Protein AF-A0A9E5WPV8-F1 (afdb_monomer_lite)

Secondary structure (DSSP, 8-state):
---HHHHHHHHH------S--HHHHHHHHHHHHHHHHHHHTTGGG----SHHHHHHTGGGT-TTTTTS-TTGGGT--THHHHHHHHHHHHH-S-HHHHHHHHHHHHHHHHHHHHHHHHHHH-GGG-

Foldseek 3Di:
DPDPVVVVVVVVPPPCPVDDDPVLVVVLVVQLVVQLCVVVVVLVVDAQDDPLLCQLQQLVPCVVVVSHDVPSVVRDDVPSSVCLVVLCVVPNPDSCSSCVVVSVVVSVVSVVVQVVLCVPPNSVRD

Sequence (126 aa):
MPNRNAEAVSRLDHPDSRIPSRLEVALWVAVFVVGVGLRCARAQRVAVEHFDEGVYVSNLWFAEEGYRYPDAHFYAPPFFPWLNEWVIVLFGPTRWACMSVSLAAGSATILLMGWVARKWFGPEAG

Structure (mmCIF, N/CA/C/O backbone):
data_AF-A0A9E5WPV8-F1
#
_entry.id   AF-A0A9E5WPV8-F1
#
loop_
_atom_site.group_PDB
_atom_site.id
_atom_site.type_symbol
_atom_site.label_atom_id
_atom_site.label_alt_id
_atom_site.label_comp_id
_atom_site.label_asym_id
_atom_site.label_entity_id
_atom_site.label_seq_id
_atom_site.pdbx_PDB_ins_code
_atom_site.Cartn_x
_atom_site.Cartn_y
_atom_site.Cartn_z
_atom_site.occupancy
_atom_site.B_iso_or_equiv
_atom_site.auth_seq_id
_atom_site.auth_comp_id
_atom_site.auth_asym_id
_atom_site.auth_atom_id
_atom_site.pdbx_PDB_model_num
ATOM 1 N N . MET A 1 1 ? -47.801 -0.998 30.342 1.00 57.91 1 MET A N 1
ATOM 2 C CA . MET A 1 1 ? -46.859 -2.095 30.029 1.00 57.91 1 MET A CA 1
ATOM 3 C C . MET A 1 1 ? -45.677 -1.491 29.286 1.00 57.91 1 MET A C 1
ATOM 5 O O . MET A 1 1 ? -45.940 -0.772 28.326 1.00 57.91 1 MET A O 1
ATOM 9 N N . PRO A 1 2 ? -44.424 -1.680 29.732 1.00 54.19 2 PRO A N 1
ATOM 10 C CA . PRO A 1 2 ? -43.262 -1.143 29.029 1.00 54.19 2 PRO A CA 1
ATOM 11 C C . PRO A 1 2 ? -43.171 -1.769 27.635 1.00 54.19 2 PRO A C 1
ATOM 13 O O . PRO A 1 2 ? -43.323 -2.981 27.474 1.00 54.19 2 PRO A O 1
ATOM 16 N N . ASN A 1 3 ? -42.993 -0.929 26.620 1.00 64.88 3 ASN A N 1
ATOM 17 C CA . ASN A 1 3 ? -42.926 -1.339 25.226 1.00 64.88 3 ASN A CA 1
ATOM 18 C C . ASN A 1 3 ? -41.617 -2.110 24.985 1.00 64.88 3 ASN A C 1
ATOM 20 O O . ASN A 1 3 ? -40.557 -1.498 24.888 1.00 64.88 3 ASN A O 1
ATOM 24 N N . ARG A 1 4 ? -41.689 -3.443 24.864 1.00 63.50 4 ARG A N 1
ATOM 25 C CA . ARG A 1 4 ? -40.545 -4.324 24.542 1.00 63.50 4 ARG A CA 1
ATOM 26 C C . ARG A 1 4 ? -39.760 -3.881 23.300 1.00 63.50 4 ARG A C 1
ATOM 28 O O . ARG A 1 4 ? -38.569 -4.156 23.206 1.00 63.50 4 ARG A O 1
ATOM 35 N N . ASN A 1 5 ? -40.397 -3.159 22.378 1.00 60.66 5 ASN A N 1
ATOM 36 C CA . ASN A 1 5 ? -39.732 -2.651 21.181 1.00 60.66 5 ASN A CA 1
ATOM 37 C C . ASN A 1 5 ? -38.783 -1.482 21.499 1.00 60.66 5 ASN A C 1
ATOM 39 O O . ASN A 1 5 ? -37.793 -1.306 20.800 1.00 60.66 5 ASN A O 1
ATOM 43 N N . ALA A 1 6 ? -39.029 -0.718 22.569 1.00 57.22 6 ALA A N 1
ATOM 44 C CA . ALA A 1 6 ? -38.150 0.375 22.987 1.00 57.22 6 ALA A CA 1
ATOM 45 C C . ALA A 1 6 ? -36.832 -0.138 23.594 1.00 57.22 6 ALA A C 1
ATOM 47 O O . ALA A 1 6 ? -35.780 0.435 23.333 1.00 57.22 6 ALA A O 1
ATOM 48 N N . GLU A 1 7 ? -36.863 -1.253 24.333 1.00 53.34 7 GLU A N 1
ATOM 49 C CA . GLU A 1 7 ? -35.649 -1.897 24.864 1.00 53.34 7 GLU A CA 1
ATOM 50 C C . GLU A 1 7 ? -34.811 -2.571 23.768 1.00 53.34 7 GLU A C 1
ATOM 52 O O . GLU A 1 7 ? -33.587 -2.619 23.864 1.00 53.34 7 GLU A O 1
ATOM 57 N N . ALA A 1 8 ? -35.448 -3.087 22.711 1.00 56.19 8 ALA A N 1
ATOM 58 C CA . ALA A 1 8 ? -34.733 -3.638 21.560 1.00 56.19 8 ALA A CA 1
ATOM 59 C C . ALA A 1 8 ? -34.018 -2.537 20.758 1.00 56.19 8 ALA A C 1
ATOM 61 O O . ALA A 1 8 ? -32.873 -2.723 20.354 1.00 56.19 8 ALA A O 1
ATOM 62 N N . VAL A 1 9 ? -34.659 -1.375 20.589 1.00 55.50 9 VAL A N 1
ATOM 63 C CA . VAL A 1 9 ? -34.059 -0.204 19.928 1.00 55.50 9 VAL A CA 1
ATOM 64 C C . VAL A 1 9 ? -32.952 0.414 20.789 1.00 55.50 9 VAL A C 1
ATOM 66 O O . VAL A 1 9 ? -31.899 0.746 20.257 1.00 55.50 9 VAL A O 1
ATOM 69 N N . SER A 1 10 ? -33.105 0.467 22.118 1.00 54.03 10 SER A N 1
ATOM 70 C CA . SER A 1 10 ? -32.054 0.999 23.002 1.00 54.03 10 SER A CA 1
ATOM 71 C C . SER A 1 10 ? -30.817 0.097 23.109 1.00 54.03 10 SER A C 1
ATOM 73 O O . SER A 1 10 ? -29.768 0.563 23.536 1.00 54.03 10 SER A O 1
ATOM 75 N N . ARG A 1 11 ? -30.918 -1.195 22.761 1.00 51.50 11 ARG A N 1
ATOM 76 C CA . ARG A 1 11 ? -29.761 -2.108 22.666 1.00 51.50 11 ARG A CA 1
ATOM 77 C C . ARG A 1 11 ? -28.996 -1.971 21.350 1.00 51.50 11 ARG A C 1
ATOM 79 O O . ARG A 1 11 ? -27.849 -2.401 21.290 1.00 51.50 11 ARG A O 1
ATOM 86 N N . LEU A 1 12 ? -29.624 -1.401 20.318 1.00 54.28 12 LEU A N 1
ATOM 87 C CA . LEU A 1 12 ? -28.972 -1.070 19.047 1.00 54.28 12 LEU A CA 1
ATOM 88 C C . LEU A 1 12 ? -28.224 0.269 19.116 1.00 54.28 12 LEU A C 1
ATOM 90 O O . LEU A 1 12 ? -27.295 0.476 18.340 1.00 54.28 12 LEU A O 1
ATOM 94 N N . ASP A 1 13 ? -28.556 1.125 20.086 1.00 49.56 13 ASP A N 1
ATOM 95 C CA . ASP A 1 13 ? -27.712 2.244 20.518 1.00 49.56 13 ASP A CA 1
ATOM 96 C C . ASP A 1 13 ? -26.536 1.703 21.345 1.00 49.56 13 ASP A C 1
ATOM 98 O O . ASP A 1 13 ? -26.434 1.883 22.561 1.00 49.56 13 ASP A O 1
ATOM 102 N N . HIS A 1 14 ? -25.621 0.987 20.688 1.00 55.84 14 HIS A N 1
ATOM 103 C CA . HIS A 1 14 ? -24.306 0.774 21.273 1.00 55.84 14 HIS A CA 1
ATOM 104 C C . HIS A 1 14 ? -23.677 2.166 21.425 1.00 55.84 14 HIS A C 1
ATOM 106 O O . HIS A 1 14 ? -23.609 2.878 20.422 1.00 55.84 14 HIS A O 1
ATOM 112 N N . PRO A 1 15 ? -23.290 2.606 22.640 1.00 51.66 15 PRO A N 1
ATOM 113 C CA . PRO A 1 15 ? -22.801 3.957 22.859 1.00 51.66 15 PRO A CA 1
ATOM 114 C C . PRO A 1 15 ? -21.617 4.202 21.931 1.00 51.66 15 PRO A C 1
ATOM 116 O O . PRO A 1 15 ? -20.528 3.649 22.089 1.00 51.66 15 PRO A O 1
ATOM 119 N N . ASP A 1 16 ? -21.908 5.009 20.920 1.00 58.59 16 ASP A N 1
ATOM 120 C CA . ASP A 1 16 ? -21.050 5.398 19.823 1.00 58.59 16 ASP A CA 1
ATOM 121 C C . ASP A 1 16 ? -19.882 6.188 20.423 1.00 58.59 16 ASP A C 1
ATOM 123 O O . ASP A 1 16 ? -19.916 7.416 20.544 1.00 58.59 16 ASP A O 1
ATOM 127 N N . SER A 1 17 ? -18.831 5.487 20.860 1.00 60.97 17 SER A N 1
ATOM 128 C CA . SER A 1 17 ? -17.532 6.115 21.065 1.00 60.97 17 SER A CA 1
ATOM 129 C C . SER A 1 17 ? -17.021 6.488 19.678 1.00 60.97 17 SER A C 1
ATOM 131 O O . SER A 1 17 ? -16.245 5.784 19.036 1.00 60.97 17 SER A O 1
ATOM 133 N N . ARG A 1 18 ? -17.503 7.624 19.164 1.00 70.44 18 ARG A N 1
ATOM 134 C CA . ARG A 1 18 ? -17.111 8.159 17.850 1.00 70.44 18 ARG A CA 1
ATOM 135 C C . ARG A 1 18 ? -15.594 8.282 17.710 1.00 70.44 18 ARG A C 1
ATOM 137 O O . ARG A 1 18 ? -15.081 8.295 16.595 1.00 70.44 18 ARG A O 1
ATOM 144 N N . ILE A 1 19 ? -14.901 8.368 18.845 1.00 81.88 19 ILE A N 1
ATOM 145 C CA . ILE A 1 19 ? -13.457 8.480 18.967 1.00 81.88 19 ILE A CA 1
ATOM 146 C C . ILE A 1 19 ? -12.900 7.135 19.469 1.00 81.88 19 ILE A C 1
ATOM 148 O O . ILE A 1 19 ? -13.264 6.717 20.572 1.00 81.88 19 ILE A O 1
ATOM 152 N N . PRO A 1 20 ? -12.017 6.477 18.696 1.00 85.88 20 PRO A N 1
ATOM 153 C CA . PRO A 1 20 ? -11.283 5.297 19.139 1.00 85.88 20 PRO A CA 1
ATOM 154 C C . PRO A 1 20 ? -10.495 5.572 20.420 1.00 85.88 20 PRO A C 1
ATOM 156 O O . PRO A 1 20 ? -9.891 6.640 20.578 1.00 85.88 20 PRO A O 1
ATOM 159 N N . SER A 1 21 ? -10.462 4.606 21.335 1.00 90.69 21 SER A N 1
ATOM 160 C CA . SER A 1 21 ? -9.638 4.744 22.540 1.00 90.69 21 SER A CA 1
ATOM 161 C C . SER A 1 21 ? -8.142 4.697 22.195 1.00 90.69 21 SER A C 1
ATOM 163 O O . SER A 1 21 ? -7.735 4.152 21.171 1.00 90.69 21 SER A O 1
ATOM 165 N N . ARG A 1 22 ? -7.277 5.229 23.070 1.00 92.94 22 ARG A N 1
ATOM 166 C CA . ARG A 1 22 ? -5.815 5.145 22.869 1.00 92.94 22 ARG A CA 1
ATOM 167 C C . ARG A 1 22 ? -5.316 3.702 22.764 1.00 92.94 22 ARG A C 1
ATOM 169 O O . ARG A 1 22 ? -4.417 3.435 21.973 1.00 92.94 22 ARG A O 1
ATOM 176 N N . LEU A 1 23 ? -5.889 2.802 23.564 1.00 92.62 23 LEU A N 1
ATOM 177 C CA . LEU A 1 23 ? -5.561 1.380 23.529 1.00 92.62 23 LEU A CA 1
ATOM 178 C C . LEU A 1 23 ? -5.984 0.760 22.196 1.00 92.62 23 LEU A C 1
ATOM 180 O O . LEU A 1 23 ? -5.198 0.057 21.579 1.00 92.62 23 LEU A O 1
ATOM 184 N N . GLU A 1 24 ? -7.188 1.076 21.731 1.00 92.12 24 GLU A N 1
ATOM 185 C CA . GLU A 1 24 ? -7.712 0.594 20.453 1.00 92.12 24 GLU A CA 1
ATOM 186 C C . GLU A 1 24 ? -6.832 1.031 19.277 1.00 92.12 24 GLU A C 1
ATOM 188 O O . GLU A 1 24 ? -6.396 0.198 18.487 1.00 92.12 24 GLU A O 1
ATOM 193 N N . VAL A 1 25 ? -6.469 2.317 19.209 1.00 93.19 25 VAL A N 1
ATOM 194 C CA . VAL A 1 25 ? -5.539 2.817 18.182 1.00 93.19 25 VAL A CA 1
ATOM 195 C C . VAL A 1 25 ? -4.195 2.096 18.268 1.00 93.19 25 VAL A C 1
ATOM 197 O O . VAL A 1 25 ? -3.633 1.724 17.240 1.00 93.19 25 VAL A O 1
ATOM 200 N N . ALA A 1 26 ? -3.675 1.870 19.478 1.00 95.94 26 ALA A N 1
ATOM 201 C CA . ALA A 1 26 ? -2.426 1.138 19.660 1.00 95.94 26 ALA A CA 1
ATOM 202 C C . ALA A 1 26 ? -2.529 -0.314 19.164 1.00 95.94 26 ALA A C 1
ATOM 204 O O . ALA A 1 26 ? -1.594 -0.797 18.528 1.00 95.94 26 ALA A O 1
ATOM 205 N N . LEU A 1 27 ? -3.660 -0.988 19.394 1.00 95.00 27 LEU A N 1
ATOM 206 C CA . LEU A 1 27 ? -3.919 -2.338 18.889 1.00 95.00 27 LEU A CA 1
ATOM 207 C C . LEU A 1 27 ? -4.007 -2.359 17.362 1.00 95.00 27 LEU A C 1
ATOM 209 O O . LEU A 1 27 ? -3.357 -3.190 16.734 1.00 95.00 27 LEU A O 1
ATOM 213 N N . TRP A 1 28 ? -4.718 -1.411 16.751 1.00 95.12 28 TRP A N 1
ATOM 214 C CA . TRP A 1 28 ? -4.789 -1.290 15.292 1.00 95.12 28 TRP A CA 1
ATOM 215 C C . TRP A 1 28 ? -3.417 -1.061 14.667 1.00 95.12 28 TRP A C 1
ATOM 217 O O . TRP A 1 28 ? -3.059 -1.719 13.691 1.00 95.12 28 TRP A O 1
ATOM 227 N N . VAL A 1 29 ? -2.621 -0.163 15.252 1.00 95.88 29 VAL A N 1
ATOM 228 C CA . VAL A 1 29 ? -1.243 0.076 14.816 1.00 95.88 29 VAL A CA 1
ATOM 229 C C . VAL A 1 29 ? -0.401 -1.185 14.988 1.00 95.88 29 VAL A C 1
ATOM 231 O O . VAL A 1 29 ? 0.335 -1.539 14.072 1.00 95.88 29 VAL A O 1
ATOM 234 N N . ALA A 1 30 ? -0.523 -1.899 16.108 1.00 96.81 30 ALA A N 1
ATOM 235 C CA . ALA A 1 30 ? 0.217 -3.135 16.340 1.00 96.81 30 ALA A CA 1
ATOM 236 C C . ALA A 1 30 ? -0.138 -4.214 15.305 1.00 96.81 30 ALA A C 1
ATOM 238 O O . ALA A 1 30 ? 0.759 -4.786 14.687 1.00 96.81 30 ALA A O 1
ATOM 239 N N . VAL A 1 31 ? -1.429 -4.450 15.056 1.00 96.44 31 VAL A N 1
ATOM 240 C CA . VAL A 1 31 ? -1.904 -5.419 14.055 1.00 96.44 31 VAL A CA 1
ATOM 241 C C . VAL A 1 31 ? -1.464 -5.011 12.649 1.00 96.44 31 VAL A C 1
ATOM 243 O O . VAL A 1 31 ? -1.003 -5.858 11.884 1.00 96.44 31 VAL A O 1
ATOM 246 N N . PHE A 1 32 ? -1.532 -3.722 12.314 1.00 97.25 32 PHE A N 1
ATOM 247 C CA . PHE A 1 32 ? -1.036 -3.201 11.043 1.00 97.25 32 PHE A CA 1
ATOM 248 C C . PHE A 1 32 ? 0.469 -3.428 10.881 1.00 97.25 32 PHE A C 1
ATOM 250 O O . PHE A 1 32 ? 0.893 -3.983 9.871 1.00 97.25 32 PHE A O 1
ATOM 257 N N . VAL A 1 33 ? 1.277 -3.072 11.884 1.00 97.38 33 VAL A N 1
ATOM 258 C CA . VAL A 1 33 ? 2.736 -3.267 11.867 1.00 97.38 33 VAL A CA 1
ATOM 259 C C . VAL A 1 33 ? 3.088 -4.746 11.740 1.00 97.38 33 VAL A C 1
ATOM 261 O O . VAL A 1 33 ? 3.933 -5.099 10.918 1.00 97.38 33 VAL A O 1
ATOM 264 N N . VAL A 1 34 ? 2.420 -5.626 12.491 1.00 97.25 34 VAL A N 1
ATOM 265 C CA . VAL A 1 34 ? 2.607 -7.079 12.375 1.00 97.25 34 VAL A CA 1
ATOM 266 C C . VAL A 1 34 ? 2.227 -7.558 10.975 1.00 97.25 34 VAL A C 1
ATOM 268 O O . VAL A 1 34 ? 2.994 -8.282 10.345 1.00 97.25 34 VAL A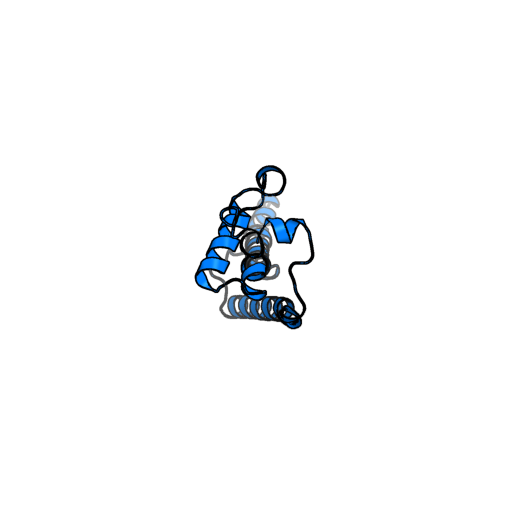 O 1
ATOM 271 N N . GLY A 1 35 ? 1.081 -7.133 10.444 1.00 95.62 35 GLY A N 1
ATOM 272 C CA . GLY A 1 35 ? 0.608 -7.551 9.127 1.00 95.62 35 GLY A CA 1
ATOM 273 C C . GLY A 1 35 ? 1.480 -7.060 7.968 1.00 95.62 35 GLY A C 1
ATOM 274 O O . GLY A 1 35 ? 1.693 -7.817 7.017 1.00 95.62 35 GLY A O 1
ATOM 275 N N . VAL A 1 36 ? 2.019 -5.839 8.054 1.00 95.25 36 VAL A N 1
ATOM 276 C CA . VAL A 1 36 ? 3.040 -5.310 7.133 1.00 95.25 36 VAL A CA 1
ATOM 277 C C . VAL A 1 36 ? 4.329 -6.114 7.275 1.00 95.25 36 VAL A C 1
ATOM 279 O O . VAL A 1 36 ? 4.869 -6.586 6.278 1.00 95.25 36 VAL A O 1
ATOM 282 N N . GLY A 1 37 ? 4.795 -6.334 8.506 1.00 94.75 37 GLY A N 1
ATOM 283 C CA . GLY A 1 37 ? 6.004 -7.105 8.791 1.00 94.75 37 GLY A CA 1
ATOM 284 C C . GLY A 1 37 ? 5.946 -8.515 8.206 1.00 94.75 37 GLY A C 1
ATOM 285 O O . GLY A 1 37 ? 6.886 -8.941 7.539 1.00 94.75 37 GLY A O 1
ATOM 286 N N . LEU A 1 38 ? 4.818 -9.212 8.367 1.00 93.88 38 LEU A N 1
ATOM 287 C CA . LEU A 1 38 ? 4.597 -10.542 7.794 1.00 93.88 38 LEU A CA 1
ATOM 288 C C . LEU A 1 38 ? 4.608 -10.533 6.259 1.00 93.88 38 LEU A C 1
ATOM 290 O O . LEU A 1 38 ? 5.200 -11.429 5.659 1.00 93.88 38 LEU A O 1
ATOM 294 N N . ARG A 1 39 ? 4.012 -9.520 5.616 1.00 90.81 39 ARG A N 1
ATOM 295 C CA . ARG A 1 39 ? 4.050 -9.368 4.148 1.00 90.81 39 ARG A CA 1
ATOM 296 C C . ARG A 1 39 ? 5.464 -9.073 3.640 1.00 90.81 39 ARG A C 1
ATOM 298 O O . ARG A 1 39 ? 5.869 -9.597 2.606 1.00 90.81 39 ARG A O 1
ATOM 305 N N . CYS A 1 40 ? 6.238 -8.290 4.387 1.00 90.00 40 CYS A N 1
ATOM 306 C CA . CYS A 1 40 ? 7.614 -7.937 4.040 1.00 90.00 40 CYS A CA 1
ATOM 307 C C . CYS A 1 40 ? 8.639 -9.029 4.381 1.00 90.00 40 CYS A C 1
ATOM 309 O O . CYS A 1 40 ? 9.732 -9.022 3.818 1.00 90.00 40 CYS A O 1
ATOM 311 N N . ALA A 1 41 ? 8.314 -9.981 5.263 1.00 88.69 41 ALA A N 1
ATOM 312 C CA . ALA A 1 41 ? 9.265 -10.954 5.817 1.00 88.69 41 ALA A CA 1
ATOM 313 C C . ALA A 1 41 ? 10.010 -11.788 4.758 1.00 88.69 41 ALA A C 1
ATOM 315 O O . ALA A 1 41 ? 11.107 -12.301 5.003 1.00 88.69 41 ALA A O 1
ATOM 316 N N . ARG A 1 42 ? 9.411 -11.953 3.575 1.00 84.38 42 ARG A N 1
ATOM 317 C CA . ARG A 1 42 ? 10.005 -12.673 2.443 1.00 84.38 42 ARG A CA 1
ATOM 318 C C . ARG A 1 42 ? 10.014 -11.859 1.151 1.00 84.38 42 ARG A C 1
ATOM 320 O O . ARG A 1 42 ? 10.121 -12.455 0.085 1.00 84.38 42 ARG A O 1
ATOM 327 N N . ALA A 1 43 ? 9.958 -10.529 1.227 1.00 79.00 43 ALA A N 1
ATOM 328 C CA . ALA A 1 43 ? 9.930 -9.655 0.050 1.00 79.00 43 ALA A CA 1
ATOM 329 C C . ALA A 1 43 ? 11.121 -9.890 -0.900 1.00 79.00 43 ALA A C 1
ATOM 331 O O . ALA A 1 43 ? 10.967 -9.866 -2.114 1.00 79.00 43 ALA A O 1
ATOM 332 N N . GLN A 1 44 ? 12.294 -10.227 -0.360 1.00 76.19 44 GLN A N 1
ATOM 333 C CA . GLN A 1 44 ? 13.497 -10.581 -1.122 1.00 76.19 44 GLN A CA 1
ATOM 334 C C . GLN A 1 44 ? 13.350 -11.833 -2.003 1.00 76.19 44 GLN A C 1
ATOM 336 O O . GLN A 1 44 ? 14.158 -12.048 -2.904 1.00 76.19 44 GLN A O 1
ATOM 341 N N . ARG A 1 45 ? 12.352 -12.682 -1.729 1.00 79.56 45 ARG A N 1
ATOM 342 C CA . ARG A 1 45 ? 12.058 -13.893 -2.506 1.00 79.56 45 ARG A CA 1
ATOM 343 C C . ARG A 1 45 ? 10.988 -13.669 -3.571 1.00 79.56 45 ARG A C 1
ATOM 345 O O . ARG A 1 45 ? 10.707 -14.602 -4.306 1.00 79.56 45 ARG A O 1
ATOM 352 N N . VAL A 1 46 ? 10.399 -12.478 -3.631 1.00 78.75 46 VAL A N 1
ATOM 353 C CA . VAL A 1 46 ? 9.360 -12.146 -4.603 1.00 78.75 46 VAL A CA 1
ATOM 354 C C . VAL A 1 46 ? 10.023 -11.581 -5.855 1.00 78.75 46 VAL A C 1
ATOM 356 O O . VAL A 1 46 ? 10.889 -10.701 -5.787 1.00 78.75 46 VAL A O 1
ATOM 359 N N . ALA A 1 47 ? 9.634 -12.118 -7.000 1.00 84.44 47 ALA A N 1
ATOM 360 C CA . ALA A 1 47 ? 9.964 -11.607 -8.317 1.00 84.44 47 ALA A CA 1
ATOM 361 C C . ALA A 1 47 ? 8.666 -11.452 -9.114 1.00 84.44 47 ALA A C 1
ATOM 363 O O . ALA A 1 47 ? 7.620 -11.938 -8.697 1.00 84.44 47 ALA A O 1
ATOM 364 N N . VAL A 1 48 ? 8.750 -10.744 -10.236 1.00 86.75 48 VAL A N 1
ATOM 365 C CA . VAL A 1 48 ? 7.674 -10.739 -11.225 1.00 86.75 48 VAL A CA 1
ATOM 366 C C . VAL A 1 48 ? 7.730 -12.090 -11.926 1.00 86.75 48 VAL A C 1
ATOM 368 O O . VAL A 1 48 ? 8.704 -12.376 -12.626 1.00 86.75 48 VAL A O 1
ATOM 371 N N . GLU A 1 49 ? 6.747 -12.938 -11.662 1.00 87.44 49 GLU A N 1
ATOM 372 C CA . GLU A 1 49 ? 6.743 -14.338 -12.104 1.00 87.44 49 GLU A CA 1
ATOM 373 C C . GLU A 1 49 ? 5.542 -14.647 -12.990 1.00 87.44 49 GLU A C 1
ATOM 375 O O . GLU A 1 49 ? 5.650 -15.444 -13.925 1.00 87.44 49 GLU A O 1
ATOM 380 N N . HIS A 1 50 ? 4.410 -13.998 -12.730 1.00 88.81 50 HIS A N 1
ATOM 381 C CA . HIS A 1 50 ? 3.198 -14.217 -13.502 1.00 88.81 50 HIS A CA 1
ATOM 382 C C . HIS A 1 50 ? 3.138 -13.288 -14.716 1.00 88.81 50 HIS A C 1
ATOM 384 O O . HIS A 1 50 ? 3.649 -12.166 -14.714 1.00 88.81 50 HIS A O 1
ATOM 390 N N . PHE A 1 51 ? 2.500 -13.769 -15.784 1.00 90.25 51 P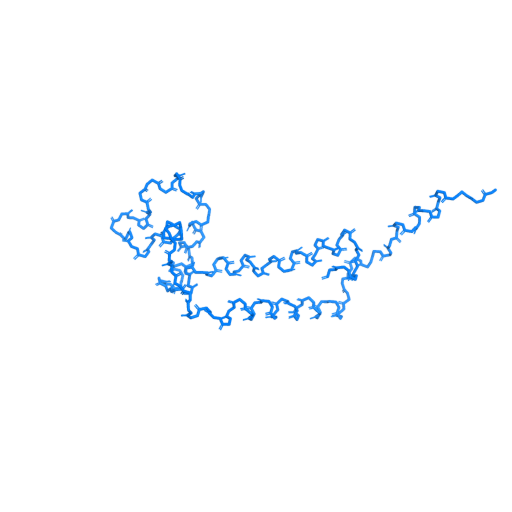HE A N 1
ATOM 391 C CA . PHE A 1 51 ? 2.349 -13.008 -17.024 1.00 90.25 51 PHE A CA 1
ATOM 392 C C . PHE A 1 51 ? 1.651 -11.661 -16.791 1.00 90.25 51 PHE A C 1
ATOM 394 O O . PHE A 1 51 ? 2.104 -10.638 -17.297 1.00 90.25 51 PHE A O 1
ATOM 401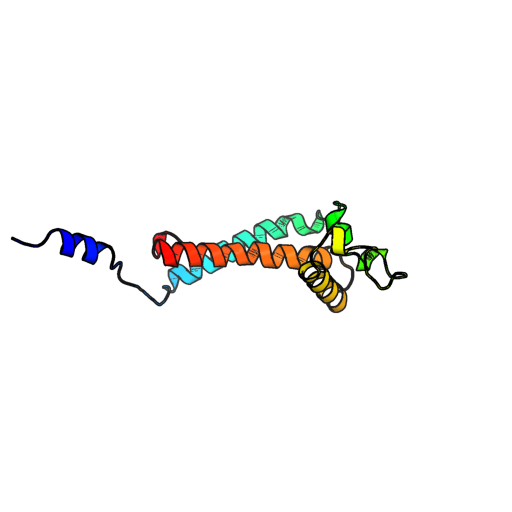 N N . ASP A 1 52 ? 0.576 -11.655 -16.005 1.00 88.88 52 ASP A N 1
ATOM 402 C CA . ASP A 1 52 ? -0.200 -10.456 -15.700 1.00 88.88 52 ASP A CA 1
ATOM 403 C C . ASP A 1 52 ? 0.597 -9.453 -14.856 1.00 88.88 52 ASP A C 1
ATOM 405 O O . ASP A 1 52 ? 0.558 -8.257 -15.137 1.00 88.88 52 ASP A O 1
ATOM 409 N N . GLU A 1 53 ? 1.412 -9.923 -13.907 1.00 90.50 53 GLU A N 1
ATOM 410 C CA . GLU A 1 53 ? 2.371 -9.071 -13.196 1.00 90.50 53 GLU A CA 1
ATOM 411 C C . GLU A 1 53 ? 3.328 -8.384 -14.173 1.00 90.50 53 GLU A C 1
ATOM 413 O O . GLU A 1 53 ? 3.559 -7.180 -14.059 1.00 90.50 53 GLU A O 1
ATOM 418 N N . GLY A 1 54 ? 3.818 -9.124 -15.174 1.00 90.62 54 GLY A N 1
ATOM 419 C CA . GLY A 1 54 ? 4.643 -8.588 -16.254 1.00 90.62 54 GLY A CA 1
ATOM 420 C C . GLY A 1 54 ? 3.945 -7.500 -17.073 1.00 90.62 54 GLY A C 1
ATOM 421 O O . GLY A 1 54 ? 4.578 -6.510 -17.442 1.00 90.62 54 GLY A O 1
ATOM 422 N N . VAL A 1 55 ? 2.635 -7.633 -17.299 1.00 92.31 55 VAL A N 1
ATOM 423 C CA . VAL A 1 55 ? 1.814 -6.596 -17.945 1.00 92.31 55 VAL A CA 1
ATOM 424 C C . VAL A 1 55 ? 1.697 -5.349 -17.061 1.00 92.31 55 VAL A C 1
ATOM 426 O O . VAL A 1 55 ? 1.762 -4.234 -17.577 1.00 92.31 55 VAL A O 1
ATOM 429 N N . TYR A 1 56 ? 1.550 -5.501 -15.740 1.00 91.31 56 TYR A N 1
ATOM 430 C CA . TYR A 1 56 ? 1.419 -4.364 -14.816 1.00 91.31 56 TYR A CA 1
ATOM 431 C C . TYR A 1 56 ? 2.713 -3.560 -14.648 1.00 91.31 56 TYR A C 1
ATOM 433 O O . TYR A 1 56 ? 2.650 -2.369 -14.347 1.00 91.31 56 TYR A O 1
ATOM 441 N N . VAL A 1 57 ? 3.872 -4.198 -14.827 1.00 92.69 57 VAL A N 1
ATOM 442 C CA . VAL A 1 57 ? 5.205 -3.586 -14.672 1.00 92.69 57 VAL A CA 1
ATOM 443 C C . VAL A 1 57 ? 5.999 -3.612 -15.977 1.00 92.69 57 VAL A C 1
ATOM 445 O O . VAL A 1 57 ? 7.218 -3.797 -15.985 1.00 92.69 57 VAL A O 1
ATOM 448 N N . SER A 1 58 ? 5.308 -3.395 -17.099 1.00 91.81 58 SER A N 1
ATOM 449 C CA . SER A 1 58 ? 5.879 -3.459 -18.449 1.00 91.81 58 SER A CA 1
ATOM 450 C C . SER A 1 58 ? 7.116 -2.585 -18.645 1.00 91.81 58 SER A C 1
ATOM 452 O O . SER A 1 58 ? 7.975 -2.917 -19.460 1.00 91.81 58 SER A O 1
ATOM 454 N N . ASN A 1 59 ? 7.273 -1.530 -17.843 1.00 89.44 59 ASN A N 1
ATOM 455 C CA . ASN A 1 59 ? 8.450 -0.667 -17.814 1.00 89.44 59 ASN A CA 1
ATOM 456 C C . ASN A 1 59 ? 9.781 -1.424 -17.659 1.00 89.44 59 ASN A C 1
ATOM 458 O O . ASN A 1 59 ? 10.819 -0.890 -18.043 1.00 89.44 59 ASN A O 1
ATOM 462 N N . LEU A 1 60 ? 9.773 -2.637 -17.094 1.00 89.94 60 LEU A N 1
ATOM 463 C CA . LEU A 1 60 ? 10.975 -3.460 -16.945 1.00 89.94 60 LEU A CA 1
ATOM 464 C C . LEU A 1 60 ? 11.511 -4.017 -18.272 1.00 89.94 60 LEU A C 1
ATOM 466 O O . LEU A 1 60 ? 12.717 -4.229 -18.383 1.00 89.94 60 LEU A O 1
ATOM 470 N N . TRP A 1 61 ? 10.637 -4.277 -19.250 1.00 89.38 61 TRP A N 1
ATOM 471 C CA . TRP A 1 61 ? 10.999 -4.996 -20.482 1.00 89.38 61 TRP A CA 1
ATOM 472 C C . TRP A 1 61 ? 10.652 -4.257 -21.771 1.00 89.38 61 TRP A C 1
ATOM 474 O O . TRP A 1 61 ? 11.260 -4.547 -22.792 1.00 89.38 61 TRP A O 1
ATOM 484 N N . PHE A 1 62 ? 9.722 -3.301 -21.729 1.00 90.31 62 PHE A N 1
ATOM 485 C CA . PHE A 1 62 ? 9.165 -2.644 -22.916 1.00 90.31 62 PHE A CA 1
ATOM 486 C C . PHE A 1 62 ? 9.675 -1.210 -23.101 1.00 90.31 62 PHE A C 1
ATOM 488 O O . PHE A 1 62 ? 8.922 -0.307 -23.459 1.00 90.31 62 PHE A O 1
ATOM 495 N N . ALA A 1 63 ? 10.945 -0.951 -22.772 1.00 87.19 63 ALA A N 1
ATOM 496 C CA . ALA A 1 63 ? 11.509 0.399 -22.851 1.00 87.19 63 ALA A CA 1
ATOM 497 C C . ALA A 1 63 ? 11.509 0.959 -24.288 1.00 87.19 63 ALA A C 1
ATOM 499 O O . ALA A 1 63 ? 11.369 2.167 -24.472 1.00 87.19 63 ALA A O 1
ATOM 500 N N . GLU A 1 64 ? 11.623 0.093 -25.297 1.00 87.81 64 GLU A N 1
ATOM 501 C CA . GLU A 1 64 ? 11.614 0.474 -26.716 1.00 87.81 64 GLU A CA 1
ATOM 502 C C . GLU A 1 64 ? 10.185 0.711 -27.243 1.00 87.81 64 GLU A C 1
ATOM 504 O O . GLU A 1 64 ? 9.977 1.479 -28.180 1.00 87.81 64 GLU A O 1
ATOM 509 N N . GLU A 1 65 ? 9.182 0.140 -26.578 1.00 88.00 65 GLU A N 1
ATOM 510 C CA . GLU A 1 65 ? 7.754 0.234 -26.893 1.00 88.00 65 GLU A CA 1
ATOM 511 C C . GLU A 1 65 ? 7.029 1.281 -26.025 1.00 88.00 65 GLU A 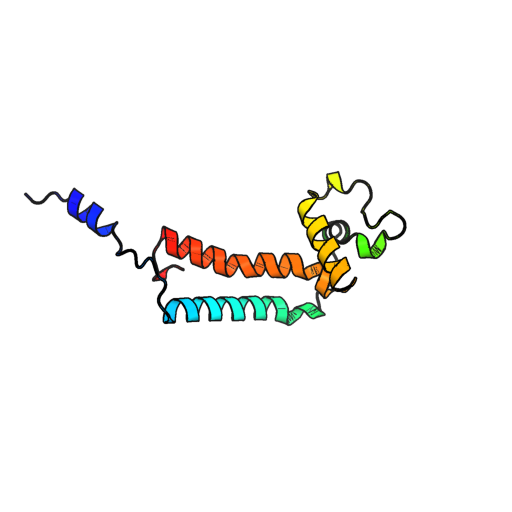C 1
ATOM 513 O O . GLU A 1 65 ? 5.816 1.219 -25.815 1.00 88.00 65 GLU A O 1
ATOM 518 N N . GLY A 1 66 ? 7.768 2.262 -25.497 1.00 87.19 66 GLY A N 1
ATOM 519 C CA . GLY A 1 66 ? 7.203 3.348 -24.693 1.00 87.19 66 GLY A CA 1
ATOM 520 C C . GLY A 1 66 ? 6.772 2.915 -23.291 1.00 87.19 66 GLY A C 1
ATOM 521 O O . GLY A 1 66 ? 5.812 3.459 -22.751 1.00 87.19 66 GLY A O 1
ATOM 522 N N . TYR A 1 67 ? 7.471 1.935 -22.712 1.00 88.81 67 TYR A N 1
ATOM 523 C CA . TYR A 1 67 ? 7.262 1.374 -21.372 1.00 88.81 67 TYR A CA 1
ATOM 524 C C . TYR A 1 67 ? 5.926 0.657 -21.166 1.00 88.81 67 TYR A C 1
ATOM 526 O O . TYR A 1 67 ? 5.567 0.320 -20.038 1.00 88.81 67 TYR A O 1
ATOM 534 N N . ARG A 1 68 ? 5.195 0.356 -22.242 1.00 88.31 68 ARG A N 1
ATOM 535 C CA . ARG A 1 68 ? 3.844 -0.196 -22.169 1.00 88.31 68 ARG A CA 1
ATOM 536 C C . ARG A 1 68 ? 3.745 -1.535 -22.880 1.00 88.31 68 ARG A C 1
ATOM 538 O O . ARG A 1 68 ? 4.193 -1.684 -24.010 1.00 88.31 68 ARG A O 1
ATOM 545 N N . TYR A 1 69 ? 3.082 -2.492 -22.236 1.00 91.12 69 TYR A N 1
ATOM 546 C CA . TYR A 1 69 ? 2.772 -3.768 -22.872 1.00 91.12 69 TYR A CA 1
ATOM 547 C C . TYR A 1 69 ? 1.842 -3.559 -24.092 1.00 91.12 69 TYR A C 1
ATOM 549 O O . TYR A 1 69 ? 0.825 -2.857 -23.964 1.00 91.12 69 TYR A O 1
ATOM 557 N N . PRO A 1 70 ? 2.140 -4.159 -25.261 1.00 90.50 70 PRO A N 1
ATOM 558 C CA . PRO A 1 70 ? 1.263 -4.110 -26.429 1.00 90.50 70 PRO A CA 1
ATOM 559 C C . PRO A 1 70 ? -0.144 -4.611 -26.096 1.00 90.50 70 PRO A C 1
ATOM 561 O O . PRO A 1 70 ? -0.314 -5.642 -25.456 1.00 90.50 70 PRO A O 1
ATOM 564 N N . ASP A 1 71 ? -1.168 -3.858 -26.492 1.00 89.56 71 ASP A N 1
ATOM 565 C CA . ASP A 1 71 ? -2.568 -4.197 -26.215 1.00 89.56 71 ASP A CA 1
ATOM 566 C C . ASP A 1 71 ? -2.907 -4.441 -24.727 1.00 89.56 71 ASP A C 1
ATOM 568 O O . ASP A 1 71 ? -3.858 -5.152 -24.403 1.00 89.56 71 ASP A O 1
ATOM 572 N N . ALA A 1 72 ? -2.199 -3.779 -23.798 1.00 88.81 72 ALA A N 1
ATOM 573 C CA . ALA A 1 72 ? -2.426 -3.888 -22.346 1.00 88.81 72 ALA A CA 1
ATOM 574 C C . ALA A 1 72 ? -3.898 -3.741 -21.908 1.00 88.81 72 ALA A C 1
ATOM 576 O O . ALA A 1 72 ? -4.299 -4.284 -20.882 1.00 88.81 72 ALA A O 1
ATOM 577 N N . HIS A 1 73 ? -4.714 -3.026 -22.689 1.00 89.50 73 HIS A N 1
ATOM 578 C CA . HIS A 1 73 ? -6.133 -2.808 -22.416 1.00 89.50 73 HIS A CA 1
ATOM 579 C C . HIS A 1 73 ? -6.982 -4.094 -22.419 1.00 89.50 73 HIS A C 1
ATOM 581 O O . HIS A 1 73 ? -8.058 -4.088 -21.825 1.00 89.50 73 HIS A O 1
ATOM 587 N N . PHE A 1 74 ? -6.510 -5.188 -23.030 1.00 92.06 74 PHE A N 1
ATOM 588 C CA . PHE A 1 74 ? -7.170 -6.498 -22.939 1.00 92.06 74 PHE A CA 1
ATOM 589 C C . PHE A 1 74 ? -6.868 -7.248 -21.637 1.00 92.06 74 PHE A C 1
ATOM 591 O O . PHE A 1 74 ? -7.607 -8.162 -21.281 1.00 92.06 74 PHE A O 1
ATOM 598 N N . TYR A 1 75 ? -5.804 -6.870 -20.926 1.00 89.69 75 TYR A N 1
ATOM 599 C CA . TYR A 1 75 ? -5.277 -7.624 -19.786 1.00 89.69 75 TYR A CA 1
ATOM 600 C C . TYR A 1 75 ? -5.415 -6.876 -18.459 1.00 89.69 75 TYR A C 1
ATOM 602 O O . TYR A 1 75 ? -5.573 -7.503 -17.415 1.00 89.69 75 TYR A O 1
ATOM 610 N N . ALA A 1 76 ? -5.373 -5.541 -18.483 1.00 89.06 76 ALA A N 1
ATOM 611 C CA . ALA A 1 76 ? -5.379 -4.724 -17.278 1.00 89.06 76 ALA A CA 1
ATOM 612 C C . ALA A 1 76 ? -6.122 -3.393 -17.485 1.00 89.06 76 ALA A C 1
ATOM 614 O O . ALA A 1 76 ? -5.819 -2.650 -18.425 1.00 89.06 76 ALA A O 1
ATOM 615 N N . PRO A 1 77 ? -7.036 -3.010 -16.572 1.00 90.38 77 PRO A N 1
ATOM 616 C CA . PRO A 1 77 ? -7.488 -1.629 -16.472 1.00 90.38 77 PRO A CA 1
ATOM 617 C C . PRO A 1 77 ? -6.295 -0.692 -16.216 1.00 90.38 77 PRO A C 1
ATOM 619 O O . PRO A 1 77 ? -5.395 -1.047 -15.455 1.00 90.38 77 PRO A O 1
ATOM 622 N N . PRO A 1 78 ? -6.280 0.530 -16.776 1.00 89.69 78 PRO A N 1
ATOM 623 C CA . PRO A 1 78 ? -5.071 1.355 -16.846 1.00 89.69 78 PRO A CA 1
ATOM 624 C C . PRO A 1 78 ? -4.579 1.887 -15.495 1.00 89.69 78 PRO A C 1
ATOM 626 O O . PRO A 1 78 ? -3.417 2.259 -15.377 1.00 89.69 78 PRO A O 1
ATOM 629 N N . PHE A 1 79 ? -5.434 1.932 -14.471 1.00 93.56 79 PHE A N 1
ATOM 630 C CA . PHE A 1 79 ? -5.102 2.564 -13.194 1.00 93.56 79 PHE A CA 1
ATOM 631 C C . PHE A 1 79 ? -3.982 1.842 -12.432 1.00 93.56 79 PHE A C 1
ATOM 633 O O . PHE A 1 79 ? -3.079 2.487 -11.906 1.00 93.56 79 PHE A O 1
ATOM 640 N N . PHE A 1 80 ? -4.017 0.510 -12.379 1.00 92.12 80 PHE A N 1
ATOM 641 C CA . PHE A 1 80 ? -3.025 -0.254 -11.623 1.00 92.12 80 PHE A CA 1
ATOM 642 C C . PHE A 1 80 ? -1.631 -0.269 -12.287 1.00 92.12 80 PHE A C 1
ATOM 644 O O . PHE A 1 80 ? -0.654 -0.000 -11.584 1.00 92.12 80 PHE A O 1
ATOM 651 N N . PRO A 1 81 ? -1.498 -0.482 -13.614 1.00 92.25 81 PRO A N 1
ATOM 652 C CA . PRO A 1 81 ? -0.231 -0.274 -14.318 1.00 92.25 81 PRO A CA 1
ATOM 653 C C . PRO A 1 81 ? 0.304 1.153 -14.158 1.00 92.25 81 PRO A C 1
ATOM 655 O O . PRO A 1 81 ? 1.481 1.332 -13.872 1.00 92.25 81 PRO A O 1
ATOM 658 N N . TRP A 1 82 ? -0.568 2.166 -14.239 1.00 92.50 82 TRP A N 1
ATOM 659 C CA . TRP A 1 82 ? -0.182 3.568 -14.047 1.00 92.50 82 TRP A CA 1
ATOM 660 C C . TRP A 1 82 ? 0.411 3.835 -12.654 1.00 92.50 82 TRP A C 1
ATOM 662 O O . TRP A 1 82 ? 1.418 4.528 -12.533 1.00 92.50 82 TRP A O 1
ATOM 672 N N . LEU A 1 83 ? -0.159 3.256 -11.590 1.00 95.31 83 LEU A N 1
ATOM 673 C CA . LEU A 1 83 ? 0.423 3.358 -10.246 1.00 95.31 83 LEU A CA 1
ATOM 674 C C . LEU A 1 83 ? 1.819 2.724 -10.176 1.00 95.31 83 LEU A C 1
ATOM 676 O O . LEU A 1 83 ? 2.726 3.310 -9.586 1.00 95.31 83 LEU A O 1
ATOM 680 N N . ASN A 1 84 ? 1.996 1.542 -10.772 1.00 93.69 84 ASN A N 1
ATOM 681 C CA . ASN A 1 84 ? 3.289 0.856 -10.787 1.00 93.69 84 ASN A CA 1
ATOM 682 C C . ASN A 1 84 ? 4.341 1.631 -11.583 1.00 93.69 84 ASN A C 1
ATOM 684 O O . ASN A 1 84 ? 5.475 1.757 -11.125 1.00 93.69 84 ASN A O 1
ATOM 688 N N . GLU A 1 85 ? 3.957 2.199 -12.724 1.00 92.94 85 GLU A N 1
ATOM 689 C CA . GLU A 1 85 ? 4.807 3.072 -13.529 1.00 92.94 85 GLU A CA 1
ATOM 690 C C . GLU A 1 85 ? 5.362 4.228 -12.690 1.00 92.94 85 GLU A C 1
ATOM 692 O O . GLU A 1 85 ? 6.577 4.413 -12.643 1.00 92.94 85 GLU A O 1
ATOM 697 N N . TRP A 1 86 ? 4.520 4.950 -11.942 1.00 94.31 86 TRP A N 1
ATOM 698 C CA . TRP A 1 86 ? 4.996 6.049 -11.091 1.00 94.31 86 TRP A CA 1
ATOM 699 C C . TRP A 1 86 ? 5.944 5.600 -9.988 1.00 94.31 86 TRP A C 1
ATOM 701 O O . TRP A 1 86 ? 6.927 6.287 -9.708 1.00 94.31 86 TRP A O 1
ATOM 711 N N . VAL A 1 87 ? 5.696 4.450 -9.364 1.00 94.94 87 VAL A N 1
ATOM 712 C CA . VAL A 1 87 ? 6.641 3.913 -8.379 1.00 94.94 87 VAL A CA 1
ATOM 713 C C . VAL A 1 87 ? 7.978 3.588 -9.049 1.00 94.94 87 VAL A C 1
ATOM 715 O O . VAL A 1 87 ? 9.025 3.945 -8.512 1.00 94.94 87 VAL A O 1
ATOM 718 N N . ILE A 1 88 ? 7.968 2.949 -10.219 1.00 93.25 88 ILE A N 1
ATOM 719 C CA . ILE A 1 88 ? 9.190 2.620 -10.964 1.00 93.25 88 ILE A CA 1
ATOM 720 C C . ILE A 1 88 ? 9.933 3.894 -11.389 1.00 93.25 88 ILE A C 1
ATOM 722 O O . ILE A 1 88 ? 11.157 3.937 -11.300 1.00 93.25 88 ILE A O 1
ATOM 726 N N . VAL A 1 89 ? 9.223 4.955 -11.779 1.00 92.06 89 VAL A N 1
ATOM 727 C CA . VAL A 1 89 ? 9.816 6.267 -12.091 1.00 92.06 89 VAL A CA 1
ATOM 728 C C . VAL A 1 89 ? 10.501 6.879 -10.864 1.00 92.06 89 VAL A C 1
ATOM 730 O O . VAL A 1 89 ? 11.600 7.416 -10.983 1.00 92.06 89 VAL A O 1
ATOM 733 N N . LEU A 1 90 ? 9.885 6.792 -9.683 1.00 94.12 90 LEU A N 1
ATOM 734 C CA . LEU A 1 90 ? 10.399 7.419 -8.458 1.00 94.12 90 LEU A CA 1
ATOM 735 C C . LEU A 1 90 ? 11.524 6.624 -7.781 1.00 94.12 90 LEU A C 1
ATOM 737 O O . LEU A 1 90 ? 12.451 7.217 -7.233 1.00 94.12 90 LEU A O 1
ATOM 741 N N . PHE A 1 91 ? 11.440 5.294 -7.789 1.00 92.69 91 PHE A N 1
ATOM 742 C CA . PHE A 1 91 ? 12.323 4.404 -7.020 1.00 92.69 91 PHE A CA 1
ATOM 743 C C . PHE A 1 91 ? 13.200 3.499 -7.898 1.00 92.69 91 PHE A C 1
ATOM 745 O O . PHE A 1 91 ? 13.994 2.709 -7.379 1.00 92.69 91 PHE A O 1
ATOM 752 N N . GLY A 1 92 ? 13.072 3.609 -9.220 1.00 90.44 92 GLY A N 1
ATOM 753 C CA . GLY A 1 92 ? 13.758 2.778 -10.202 1.00 90.44 92 GLY A CA 1
ATOM 754 C C . GLY A 1 92 ? 13.104 1.403 -10.423 1.00 90.44 92 GLY A C 1
ATOM 755 O O . GLY A 1 92 ? 12.240 0.978 -9.647 1.00 90.44 92 GLY A O 1
ATOM 756 N N . PRO A 1 93 ? 13.545 0.662 -11.461 1.00 88.81 93 PRO A N 1
ATOM 75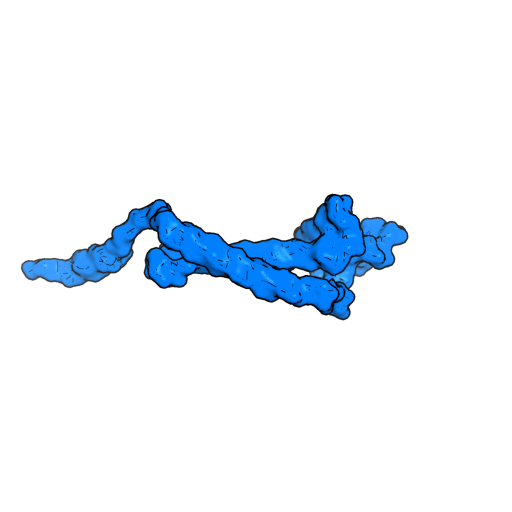7 C CA . PRO A 1 93 ? 13.023 -0.654 -11.850 1.00 88.81 93 PRO A CA 1
ATOM 758 C C . PRO A 1 93 ? 13.514 -1.773 -10.914 1.00 88.81 93 PRO A C 1
ATOM 760 O O . PRO A 1 93 ? 14.189 -2.721 -11.312 1.00 88.81 93 PRO A O 1
ATOM 763 N N . THR A 1 94 ? 13.220 -1.647 -9.623 1.00 88.50 94 THR A N 1
ATOM 764 C CA . THR A 1 94 ? 13.609 -2.622 -8.601 1.00 88.50 94 THR A CA 1
ATOM 765 C C . THR A 1 94 ? 12.482 -3.621 -8.340 1.00 88.50 94 THR A C 1
ATOM 767 O O . THR A 1 94 ? 11.301 -3.310 -8.502 1.00 88.50 94 THR A O 1
ATOM 770 N N . ARG A 1 95 ? 12.828 -4.824 -7.857 1.00 84.69 95 ARG A N 1
ATOM 771 C CA . ARG A 1 95 ? 11.831 -5.839 -7.450 1.00 84.69 95 ARG A CA 1
ATOM 772 C C . ARG A 1 95 ? 10.854 -5.303 -6.405 1.00 84.69 95 ARG A C 1
ATOM 774 O O . ARG A 1 95 ? 9.669 -5.608 -6.444 1.00 84.69 95 ARG A O 1
ATOM 781 N N . TRP A 1 96 ? 11.360 -4.486 -5.483 1.00 86.88 96 TRP A N 1
ATOM 782 C CA . TRP A 1 96 ? 10.546 -3.863 -4.449 1.00 86.88 96 TRP A CA 1
ATOM 783 C C . TRP A 1 96 ? 9.548 -2.859 -5.039 1.00 86.88 96 TRP A C 1
ATOM 785 O O . TRP A 1 96 ? 8.372 -2.915 -4.686 1.00 86.88 96 TRP A O 1
ATOM 795 N N . ALA A 1 97 ? 9.981 -2.002 -5.973 1.00 90.12 97 ALA A N 1
ATOM 796 C CA . ALA A 1 97 ? 9.105 -1.026 -6.625 1.00 90.12 97 ALA A CA 1
ATOM 797 C C . ALA A 1 97 ? 7.906 -1.716 -7.295 1.00 90.12 97 ALA A C 1
ATOM 799 O O . ALA A 1 97 ? 6.761 -1.361 -7.022 1.00 90.12 97 ALA A O 1
ATOM 800 N N . CYS A 1 98 ? 8.167 -2.786 -8.047 1.00 88.69 98 CYS A N 1
ATOM 801 C CA . CYS A 1 98 ? 7.154 -3.573 -8.758 1.00 88.69 98 CYS A CA 1
ATOM 802 C C . CYS A 1 98 ? 6.082 -4.201 -7.850 1.00 88.69 98 CYS A C 1
ATOM 804 O O . CYS A 1 98 ? 4.978 -4.481 -8.296 1.00 88.69 98 CYS A O 1
ATOM 806 N N 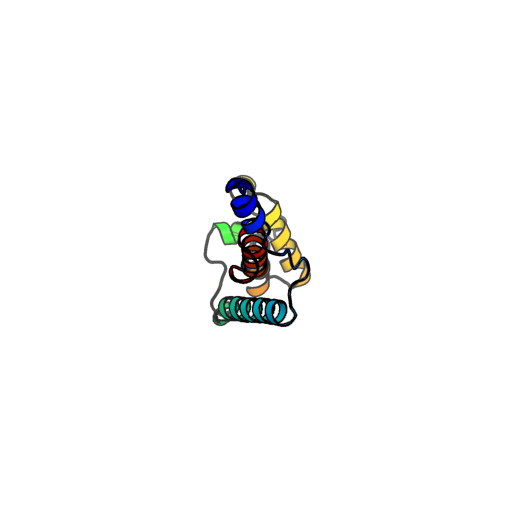. MET A 1 99 ? 6.405 -4.442 -6.578 1.00 88.44 99 MET A N 1
ATOM 807 C CA . MET A 1 99 ? 5.504 -5.092 -5.616 1.00 88.44 99 MET A CA 1
ATOM 808 C C . MET A 1 99 ? 4.888 -4.102 -4.623 1.00 88.44 99 MET A C 1
ATOM 810 O O . MET A 1 99 ? 3.939 -4.433 -3.909 1.00 88.44 99 MET A O 1
ATOM 814 N N . SER A 1 100 ? 5.424 -2.883 -4.552 1.00 91.00 100 SER A N 1
ATOM 815 C CA . SER A 1 100 ? 5.085 -1.898 -3.524 1.00 91.00 100 SER A CA 1
ATOM 816 C C . SER A 1 100 ? 3.623 -1.448 -3.569 1.00 91.00 100 SER A C 1
ATOM 818 O O . SER A 1 100 ? 3.025 -1.273 -2.510 1.00 91.00 100 SER A O 1
ATOM 820 N N . VAL A 1 101 ? 3.019 -1.321 -4.758 1.00 94.00 101 VAL A N 1
ATOM 821 C CA . VAL A 1 101 ? 1.611 -0.917 -4.906 1.00 94.00 101 VAL A CA 1
ATOM 822 C C . VAL A 1 101 ? 0.695 -1.979 -4.297 1.00 94.00 101 VAL A C 1
ATOM 824 O O . VAL A 1 101 ? -0.141 -1.663 -3.448 1.00 94.00 101 VAL A O 1
ATOM 827 N N . SER A 1 102 ? 0.901 -3.249 -4.658 1.00 92.06 102 SER A N 1
ATOM 828 C CA . SER A 1 102 ? 0.169 -4.387 -4.088 1.00 92.06 102 SER A CA 1
ATOM 829 C C . SER A 1 102 ? 0.403 -4.522 -2.586 1.00 92.06 102 SER A C 1
ATOM 831 O O . SER A 1 102 ? -0.538 -4.753 -1.827 1.00 92.06 102 SER A O 1
ATOM 833 N N . LEU A 1 103 ? 1.646 -4.337 -2.134 1.00 92.38 103 LEU A N 1
ATOM 834 C CA . LEU A 1 103 ? 2.006 -4.395 -0.720 1.00 92.38 103 LEU A CA 1
ATOM 835 C C . LEU A 1 103 ? 1.309 -3.292 0.084 1.00 92.38 103 LEU A C 1
ATOM 837 O O . LEU A 1 103 ? 0.764 -3.570 1.152 1.00 92.38 103 LEU A O 1
ATOM 841 N N . ALA A 1 104 ? 1.296 -2.061 -0.426 1.00 93.88 104 ALA A N 1
ATOM 842 C CA . ALA A 1 104 ? 0.637 -0.927 0.206 1.00 93.88 104 ALA A CA 1
ATOM 843 C C . ALA A 1 104 ? -0.881 -1.133 0.255 1.00 93.88 104 ALA A C 1
ATOM 845 O O . ALA A 1 104 ? -1.470 -1.045 1.333 1.00 93.88 104 ALA A O 1
ATOM 846 N N . ALA A 1 105 ? -1.501 -1.495 -0.872 1.00 94.75 105 ALA A N 1
ATOM 847 C CA . ALA A 1 105 ? -2.935 -1.761 -0.950 1.00 94.75 105 ALA A CA 1
ATOM 848 C C . ALA A 1 105 ? -3.346 -2.909 -0.016 1.00 94.75 105 ALA A C 1
ATOM 850 O O . ALA A 1 105 ? -4.230 -2.746 0.824 1.00 94.75 105 ALA A O 1
ATOM 851 N N . GLY A 1 106 ? -2.646 -4.043 -0.083 1.00 93.88 106 GLY A N 1
ATOM 852 C CA . GLY A 1 106 ? -2.901 -5.208 0.762 1.00 93.88 106 GLY A CA 1
ATOM 853 C C . GLY A 1 106 ? -2.555 -5.005 2.239 1.00 93.88 106 GLY A C 1
ATOM 854 O O . GLY A 1 106 ? -2.992 -5.796 3.072 1.00 93.88 106 GLY A O 1
ATOM 855 N N . SER A 1 107 ? -1.770 -3.986 2.591 1.00 95.75 107 SER A N 1
ATOM 856 C CA . SER A 1 107 ? -1.552 -3.585 3.987 1.00 95.75 107 SER A CA 1
ATOM 857 C C . SER A 1 107 ? -2.654 -2.642 4.465 1.00 95.75 107 SER A C 1
ATOM 859 O O . SER A 1 107 ? -3.158 -2.796 5.577 1.00 95.75 107 SER A O 1
ATOM 861 N N . ALA A 1 108 ? -3.091 -1.711 3.612 1.00 95.62 108 ALA A N 1
ATOM 862 C CA . ALA A 1 108 ? -4.198 -0.804 3.898 1.00 95.62 108 ALA A CA 1
ATOM 863 C C . ALA A 1 108 ? -5.511 -1.556 4.166 1.00 95.62 108 ALA A C 1
ATOM 865 O O . ALA A 1 108 ? -6.306 -1.108 4.992 1.00 95.62 108 ALA A O 1
ATOM 866 N N . THR A 1 109 ? -5.720 -2.733 3.559 1.00 96.06 109 THR A N 1
ATOM 867 C CA . THR A 1 109 ? -6.898 -3.568 3.849 1.00 96.06 109 THR A CA 1
ATOM 868 C C . THR A 1 109 ? -7.008 -3.962 5.319 1.00 96.06 109 THR A C 1
ATOM 870 O O . THR A 1 109 ? -8.121 -4.142 5.791 1.00 96.06 109 THR A O 1
ATOM 873 N N . ILE A 1 110 ? -5.902 -4.074 6.064 1.00 95.94 110 ILE A N 1
ATOM 874 C CA . ILE A 1 110 ? -5.943 -4.382 7.505 1.00 95.94 110 ILE A CA 1
ATOM 875 C C . ILE A 1 110 ? -6.691 -3.272 8.251 1.00 95.94 110 ILE A C 1
ATOM 877 O O . ILE A 1 110 ? -7.643 -3.542 8.977 1.00 95.94 110 ILE A O 1
ATOM 881 N N . LEU A 1 111 ? -6.295 -2.018 8.013 1.00 95.69 111 LEU A N 1
ATOM 882 C CA . LEU A 1 111 ? -6.914 -0.848 8.638 1.00 95.69 111 LEU A CA 1
ATOM 883 C C . LEU A 1 111 ? -8.353 -0.651 8.157 1.00 95.69 111 LEU A C 1
ATOM 885 O O . LEU A 1 111 ? -9.232 -0.343 8.955 1.00 95.69 111 LEU A O 1
ATOM 889 N N . LEU A 1 112 ? -8.604 -0.851 6.859 1.00 96.38 112 LEU A N 1
ATOM 890 C CA . LEU A 1 112 ? -9.946 -0.726 6.290 1.00 96.38 112 LEU A CA 1
ATOM 891 C C . LEU A 1 112 ? -10.903 -1.771 6.865 1.00 96.38 112 LEU A C 1
ATOM 893 O O . LEU A 1 112 ? -12.043 -1.435 7.169 1.00 96.38 112 LEU A O 1
ATOM 897 N N . MET A 1 113 ? -10.455 -3.015 7.038 1.00 96.00 113 MET A N 1
ATOM 898 C CA . MET A 1 113 ? -11.279 -4.070 7.629 1.00 96.00 113 MET A CA 1
ATOM 899 C C . MET A 1 113 ? -11.530 -3.844 9.112 1.00 96.00 113 MET A C 1
ATOM 901 O O . MET A 1 113 ? -12.684 -3.948 9.517 1.00 96.00 113 MET A O 1
ATOM 905 N N . GLY A 1 114 ? -10.522 -3.431 9.888 1.00 94.12 114 GLY A N 1
ATOM 906 C CA . GLY A 1 114 ? -10.736 -3.007 11.278 1.00 94.12 114 GLY A CA 1
ATOM 907 C C . GLY A 1 114 ? -11.741 -1.854 11.367 1.00 94.12 114 GLY A C 1
ATOM 908 O O . GLY A 1 114 ? -12.681 -1.884 12.158 1.00 94.12 114 GLY A O 1
ATOM 909 N N . TRP A 1 115 ? -11.639 -0.874 10.465 1.00 94.00 115 TRP A N 1
ATOM 910 C CA . TRP A 1 115 ? -12.574 0.248 10.411 1.00 94.00 115 TRP A CA 1
ATOM 911 C C . TRP A 1 115 ? -14.002 -0.144 10.043 1.00 94.00 115 TRP A C 1
ATOM 913 O O . TRP A 1 115 ? -14.937 0.295 10.717 1.00 94.00 115 TRP A O 1
ATOM 923 N N . VAL A 1 116 ? -14.194 -0.979 9.020 1.00 95.00 116 VAL A N 1
ATOM 924 C CA . VAL A 1 116 ? -15.528 -1.473 8.646 1.00 95.00 116 VAL A CA 1
ATOM 925 C C . VAL A 1 116 ? -16.115 -2.329 9.766 1.00 95.00 116 VAL A C 1
ATOM 927 O O . VAL A 1 116 ? -17.264 -2.109 10.150 1.00 95.00 116 VAL A O 1
ATOM 930 N N . ALA A 1 117 ? -15.333 -3.249 10.336 1.00 93.69 117 ALA A N 1
ATOM 931 C CA . ALA A 1 117 ? -15.780 -4.113 11.423 1.00 93.69 117 ALA A CA 1
ATOM 932 C C . ALA A 1 117 ? -16.195 -3.295 12.652 1.00 93.69 117 ALA A C 1
ATOM 934 O O . ALA A 1 117 ? -17.304 -3.473 13.158 1.00 93.69 117 ALA A O 1
ATOM 935 N N . ARG A 1 118 ? -15.383 -2.303 13.041 1.00 91.56 118 ARG A N 1
ATOM 936 C CA . ARG A 1 118 ? -15.733 -1.348 14.096 1.00 91.56 118 ARG A CA 1
ATOM 937 C C . ARG A 1 118 ? -17.036 -0.617 13.798 1.00 91.56 118 ARG A C 1
ATOM 939 O O . ARG A 1 118 ? -17.883 -0.476 14.677 1.00 91.56 118 ARG A O 1
ATOM 946 N N . LYS A 1 119 ? -17.187 -0.100 12.577 1.00 90.50 119 LYS A N 1
ATOM 947 C CA . LYS A 1 119 ? -18.348 0.716 12.193 1.00 90.50 119 LYS A CA 1
ATOM 948 C C . LYS A 1 119 ? -19.648 -0.072 12.163 1.00 90.50 119 LYS A C 1
ATOM 950 O O . LYS A 1 119 ? -20.693 0.519 12.412 1.00 90.50 119 LYS A O 1
ATOM 955 N N . TRP A 1 120 ? -19.599 -1.354 11.822 1.00 92.06 120 TRP A N 1
ATOM 956 C CA . TRP A 1 120 ? -20.799 -2.173 11.663 1.00 92.06 120 TRP A CA 1
ATOM 957 C C . TRP A 1 120 ? -21.139 -2.991 12.910 1.00 92.06 120 TRP A C 1
ATOM 959 O O . TRP A 1 120 ? -22.318 -3.214 13.171 1.00 92.06 120 TRP A O 1
ATOM 969 N N . PHE A 1 121 ? -20.136 -3.416 13.684 1.00 89.81 121 PHE A N 1
ATOM 970 C CA . PHE A 1 121 ? -20.311 -4.368 14.790 1.00 89.81 121 PHE A CA 1
ATOM 971 C C . PHE A 1 121 ? -19.804 -3.856 16.148 1.00 89.81 121 PHE A C 1
ATOM 973 O O . PHE A 1 121 ? -19.987 -4.531 17.158 1.00 89.81 121 PHE A O 1
ATOM 980 N N . GLY A 1 122 ? -19.219 -2.657 16.193 1.00 87.00 122 GLY A N 1
ATOM 981 C CA . GLY A 1 122 ? -18.748 -2.012 17.418 1.00 87.00 122 GLY A CA 1
ATOM 982 C C . GLY A 1 122 ? -17.252 -2.214 17.710 1.00 87.00 122 GLY A C 1
ATOM 983 O O . GLY A 1 122 ? -16.563 -2.927 16.982 1.00 87.00 122 GLY A O 1
ATOM 984 N N . PRO A 1 123 ? -16.732 -1.572 18.777 1.00 87.81 123 PRO A N 1
ATOM 985 C CA . PRO A 1 123 ? -15.298 -1.483 19.066 1.00 87.81 123 PRO A CA 1
ATOM 986 C C . PRO A 1 123 ? -14.540 -2.804 19.165 1.00 87.81 123 PRO A C 1
ATOM 988 O O . PRO A 1 123 ? -13.416 -2.882 18.697 1.00 87.81 123 PRO A O 1
ATOM 991 N N . GLU A 1 124 ? -15.150 -3.831 19.754 1.00 88.56 124 GLU A N 1
ATOM 992 C CA . GLU A 1 124 ? -14.486 -5.118 20.011 1.00 88.56 124 GLU A CA 1
ATOM 993 C C . GLU A 1 124 ? -14.314 -5.973 18.743 1.00 88.56 124 GLU A C 1
ATOM 995 O O . GLU A 1 124 ? -13.572 -6.952 18.746 1.00 88.56 124 GLU A O 1
ATOM 1000 N N . ALA A 1 125 ? -15.033 -5.641 17.666 1.00 89.69 125 ALA A N 1
ATOM 1001 C CA . ALA A 1 125 ? -15.022 -6.408 16.425 1.00 89.69 125 ALA A CA 1
ATOM 1002 C C . ALA A 1 125 ? -13.929 -5.973 15.438 1.00 89.69 125 ALA A C 1
ATOM 1004 O O . ALA A 1 125 ? -13.611 -6.741 14.528 1.00 89.69 125 ALA A O 1
ATOM 1005 N N . GLY A 1 126 ? -13.414 -4.746 15.565 1.00 85.19 126 GLY A N 1
ATOM 1006 C CA . GLY A 1 126 ? -12.440 -4.151 14.645 1.00 85.19 126 GLY A CA 1
ATOM 1007 C C . GLY A 1 126 ? -11.072 -3.978 15.267 1.00 85.19 126 GLY A C 1
ATOM 1008 O O . GLY A 1 126 ? -10.087 -4.362 14.602 1.00 85.19 126 GLY A O 1
#

Radius of gyration: 22.0 Å; chains: 1; bounding box: 61×23×57 Å

pLDDT: mean 86.18, std 12.56, range [49.56, 97.38]